Protein AF-A0A8T5A5J5-F1 (afdb_monomer_lite)

pLDDT: mean 70.8, std 14.01, range [39.38, 91.81]

Structure (mmCIF, N/CA/C/O backbone):
data_AF-A0A8T5A5J5-F1
#
_entry.id   AF-A0A8T5A5J5-F1
#
loop_
_atom_site.group_PDB
_atom_site.id
_atom_site.type_symbol
_atom_site.label_atom_id
_atom_site.label_alt_id
_atom_site.label_comp_id
_atom_site.label_asym_id
_atom_site.label_entity_id
_atom_site.label_seq_id
_atom_site.pdbx_PDB_ins_code
_atom_site.Cartn_x
_atom_site.Cartn_y
_atom_site.Cartn_z
_atom_site.occupancy
_atom_site.B_iso_or_equiv
_atom_site.auth_seq_id
_atom_site.auth_comp_id
_atom_site.auth_asym_id
_atom_site.auth_atom_id
_atom_site.pdbx_PDB_model_num
ATOM 1 N N . MET A 1 1 ? -40.366 14.739 31.097 1.00 44.09 1 MET A N 1
ATOM 2 C CA . MET A 1 1 ? -39.527 14.721 29.877 1.00 44.09 1 MET A CA 1
ATOM 3 C C . MET A 1 1 ? -38.156 14.163 30.240 1.00 44.09 1 MET A C 1
ATOM 5 O O . MET A 1 1 ? -37.304 14.907 30.690 1.00 44.09 1 MET A O 1
ATOM 9 N N . SER A 1 2 ? -37.969 12.844 30.144 1.00 49.75 2 SER A N 1
ATOM 10 C CA . SER A 1 2 ? -36.690 12.172 30.425 1.00 49.75 2 SER A CA 1
ATOM 11 C C . SER A 1 2 ? -36.511 11.058 29.395 1.00 49.75 2 SER A C 1
ATOM 13 O O . SER A 1 2 ? -36.920 9.924 29.606 1.00 49.75 2 SER A O 1
ATOM 15 N N . SER A 1 3 ? -36.036 11.424 28.203 1.00 52.88 3 SER A N 1
ATOM 16 C CA . SER A 1 3 ? -35.789 10.478 27.102 1.00 52.88 3 SER A CA 1
ATOM 17 C C . SER A 1 3 ? -34.533 10.832 26.294 1.00 52.88 3 SER A C 1
ATOM 19 O O . SER A 1 3 ? -34.346 10.331 25.189 1.00 52.88 3 SER A O 1
ATOM 21 N N . SER A 1 4 ? -33.659 11.685 26.835 1.00 53.47 4 SER A N 1
ATOM 22 C CA . SER A 1 4 ? -32.450 12.149 26.137 1.00 53.47 4 SER A CA 1
ATOM 23 C C . SER A 1 4 ? -31.171 11.443 26.612 1.00 53.47 4 SER A C 1
ATOM 25 O O . SER A 1 4 ? -30.179 11.444 25.894 1.00 53.47 4 SER A O 1
ATOM 27 N N . GLY A 1 5 ? -31.193 10.784 27.781 1.00 52.97 5 GLY A N 1
ATOM 28 C CA . GLY A 1 5 ? -30.023 10.091 28.346 1.00 52.97 5 GLY A CA 1
ATOM 29 C C . GLY A 1 5 ? -29.647 8.781 27.639 1.00 52.97 5 GLY A C 1
ATOM 30 O O . GLY A 1 5 ? -28.476 8.450 27.541 1.00 52.97 5 GLY A O 1
ATOM 31 N N . ASN A 1 6 ? -30.612 8.064 27.051 1.00 56.75 6 ASN A N 1
ATOM 32 C CA . ASN A 1 6 ? -30.364 6.748 26.439 1.00 56.75 6 ASN A CA 1
ATOM 33 C C . ASN A 1 6 ? -29.685 6.794 25.057 1.00 56.75 6 ASN A C 1
ATOM 35 O O . ASN A 1 6 ? -29.168 5.775 24.596 1.00 56.75 6 ASN A O 1
ATOM 39 N N . LEU A 1 7 ? -29.715 7.937 24.366 1.00 53.66 7 LEU A N 1
ATOM 40 C CA . LEU A 1 7 ? -29.132 8.065 23.027 1.00 53.66 7 LEU A CA 1
ATOM 41 C C . LEU A 1 7 ? -27.619 8.272 23.103 1.00 53.66 7 LEU A C 1
ATOM 43 O O . LEU A 1 7 ? -26.883 7.572 22.421 1.00 53.66 7 LEU A O 1
ATOM 47 N N . VAL A 1 8 ? -27.134 9.152 23.978 1.00 56.47 8 VAL A N 1
ATOM 48 C CA . VAL A 1 8 ? -25.694 9.451 24.086 1.00 56.47 8 VAL A CA 1
ATOM 49 C C . VAL A 1 8 ? -24.892 8.212 24.518 1.00 56.47 8 VAL A C 1
ATOM 51 O O . VAL A 1 8 ? -23.849 7.913 23.933 1.00 56.47 8 VAL A O 1
ATOM 54 N N . ASP A 1 9 ? -25.441 7.405 25.432 1.00 57.75 9 ASP A N 1
ATOM 55 C CA . ASP A 1 9 ? -24.803 6.174 25.918 1.00 57.75 9 ASP A CA 1
ATOM 56 C C . ASP A 1 9 ? -24.783 5.028 24.890 1.00 57.75 9 ASP A C 1
ATOM 58 O O . ASP A 1 9 ? -23.932 4.135 24.980 1.00 57.75 9 ASP A O 1
ATOM 62 N N . LYS A 1 10 ? -25.679 5.051 23.891 1.00 58.19 10 LYS A N 1
ATOM 63 C CA . LYS A 1 10 ? -25.739 4.065 22.793 1.00 58.19 10 LYS A CA 1
ATOM 64 C C . LYS A 1 10 ? -25.017 4.515 21.524 1.00 58.19 10 LYS A C 1
ATOM 66 O O . LYS A 1 10 ? -24.467 3.673 20.816 1.00 58.19 10 LYS A O 1
ATOM 71 N N . VAL A 1 11 ? -24.995 5.816 21.234 1.00 60.53 11 VAL A N 1
ATOM 72 C CA . VAL A 1 11 ? -24.434 6.364 19.988 1.00 60.53 11 VAL A CA 1
ATOM 73 C C . VAL A 1 11 ? -22.904 6.293 19.985 1.00 60.53 11 VAL A C 1
ATOM 75 O O . VAL A 1 11 ? -22.325 5.972 18.953 1.00 60.53 11 VAL A O 1
ATOM 78 N N . GLY A 1 12 ? -22.240 6.480 21.132 1.00 65.38 12 GLY A N 1
ATOM 79 C CA . GLY A 1 12 ? -20.777 6.347 21.233 1.00 65.38 12 GLY A CA 1
ATOM 80 C C . GLY A 1 12 ? -20.234 4.966 20.805 1.00 65.38 12 GLY A C 1
ATOM 81 O O . GLY A 1 12 ? -19.368 4.905 19.932 1.00 65.38 12 GLY A O 1
ATOM 82 N N . PRO A 1 13 ? -20.754 3.846 21.351 1.00 67.62 13 PRO A N 1
ATOM 83 C CA . PRO A 1 13 ? -20.366 2.490 20.953 1.00 67.62 13 PRO A CA 1
ATOM 84 C C . PRO A 1 13 ? -20.648 2.185 19.483 1.00 67.62 13 PRO A C 1
ATOM 86 O O . PRO A 1 13 ? -19.808 1.598 18.804 1.00 67.62 13 PRO A O 1
ATOM 89 N N . LEU A 1 14 ? -21.812 2.613 18.982 1.00 74.81 14 LEU A N 1
ATOM 90 C CA . LEU A 1 14 ? -22.191 2.441 17.579 1.00 74.81 14 LEU A CA 1
ATOM 91 C C . LEU A 1 14 ? -21.237 3.194 16.645 1.00 74.81 14 LEU A C 1
ATOM 93 O O . LEU A 1 14 ? -20.848 2.659 15.607 1.00 74.81 14 LEU A O 1
ATOM 97 N N . MET A 1 15 ? -20.812 4.399 17.030 1.00 76.94 15 MET A N 1
ATOM 98 C CA . MET A 1 15 ? -19.888 5.208 16.240 1.00 76.94 15 MET A CA 1
ATOM 99 C C . MET A 1 15 ? -18.480 4.584 16.204 1.00 76.94 15 MET A C 1
ATOM 101 O O . MET A 1 15 ? -17.918 4.439 15.121 1.00 76.94 15 MET A O 1
ATOM 105 N N . GLY A 1 16 ? -17.948 4.107 17.338 1.00 74.06 16 GLY A N 1
ATOM 106 C CA . GLY A 1 16 ? -16.646 3.419 17.384 1.00 74.06 16 GLY A CA 1
ATOM 107 C C . GLY A 1 16 ? -16.606 2.114 16.574 1.00 74.06 16 GLY A C 1
ATOM 108 O O . GLY A 1 16 ? -15.659 1.881 15.822 1.00 74.06 16 GLY A O 1
ATOM 109 N N . ILE A 1 17 ? -17.665 1.298 16.657 1.00 82.31 17 ILE A N 1
ATOM 110 C CA . ILE A 1 17 ? -17.803 0.064 15.860 1.00 82.31 17 ILE A CA 1
ATOM 111 C C . ILE A 1 17 ? -17.900 0.389 14.365 1.00 82.31 17 ILE A C 1
ATOM 113 O O . ILE A 1 17 ? -17.281 -0.291 13.549 1.00 82.31 17 ILE A O 1
ATOM 117 N N . SER A 1 18 ? -18.628 1.449 14.002 1.00 84.62 18 SER A N 1
ATOM 118 C CA . SER A 1 18 ? -18.755 1.880 12.606 1.00 84.62 18 SER A CA 1
ATOM 119 C C . SER A 1 18 ? -17.405 2.304 12.027 1.00 84.62 18 SER A C 1
ATOM 121 O O . SER A 1 18 ? -17.028 1.840 10.953 1.00 84.62 18 SER A O 1
ATOM 123 N N . VAL A 1 19 ? -16.634 3.121 12.755 1.00 81.75 19 VAL A N 1
ATOM 124 C CA . VAL A 1 19 ? -15.293 3.563 12.328 1.00 81.75 19 VAL A CA 1
ATOM 125 C C . VAL A 1 19 ? -14.331 2.377 12.205 1.00 81.75 19 VAL A C 1
ATOM 127 O O . VAL A 1 19 ? -13.567 2.299 11.242 1.00 81.75 19 VAL A O 1
ATOM 130 N N . PHE A 1 20 ? -14.400 1.417 13.129 1.00 81.19 20 PHE A N 1
ATOM 131 C CA . PHE A 1 20 ? -13.605 0.191 13.063 1.00 81.19 20 PHE A CA 1
ATOM 132 C C . PHE A 1 20 ? -13.939 -0.665 11.831 1.00 81.19 20 PHE A C 1
ATOM 134 O O . PHE A 1 20 ? -13.032 -1.079 11.109 1.00 81.19 20 PHE A O 1
ATOM 141 N N . LEU A 1 21 ? -15.227 -0.887 11.548 1.00 88.50 21 LEU A N 1
ATOM 142 C CA . LEU A 1 21 ? -15.670 -1.641 10.372 1.00 88.50 21 LEU A CA 1
A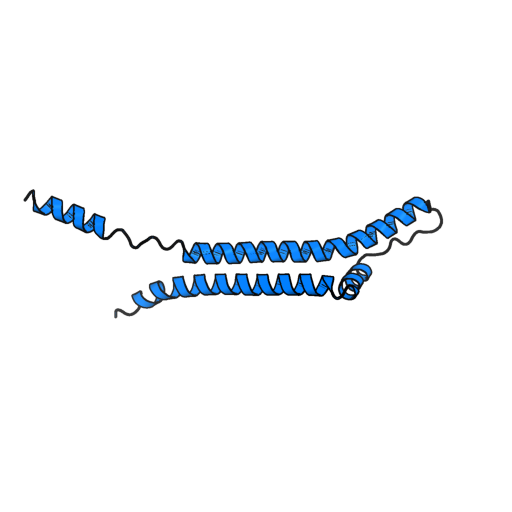TOM 143 C C . LEU A 1 21 ? -15.260 -0.958 9.066 1.00 88.50 21 LEU A C 1
ATOM 145 O O . LEU A 1 21 ? -14.775 -1.629 8.159 1.00 88.50 21 LEU A O 1
ATOM 149 N N . ILE A 1 22 ? -15.393 0.368 8.985 1.00 90.75 22 ILE A N 1
ATOM 150 C CA . ILE A 1 22 ? -14.932 1.148 7.829 1.00 90.75 22 ILE A CA 1
ATOM 151 C C . ILE A 1 22 ? -13.426 0.960 7.624 1.00 90.75 22 ILE A C 1
ATOM 153 O O . ILE A 1 22 ? -12.992 0.720 6.499 1.00 90.75 22 ILE A O 1
ATOM 157 N N . GLY A 1 23 ? -12.637 1.011 8.703 1.00 84.31 23 GLY A N 1
ATOM 158 C CA . GLY A 1 23 ? -11.198 0.753 8.658 1.00 84.31 23 GLY A CA 1
ATOM 159 C C . GLY A 1 23 ? -10.862 -0.636 8.108 1.00 84.31 23 GLY A C 1
ATOM 160 O O . GLY A 1 23 ? -10.037 -0.746 7.201 1.00 84.31 23 GLY A O 1
ATOM 161 N N . ILE A 1 24 ? -11.554 -1.680 8.579 1.00 88.44 24 ILE A N 1
ATOM 162 C CA . ILE A 1 24 ? -11.384 -3.055 8.080 1.00 88.44 24 ILE A CA 1
ATOM 163 C C . ILE A 1 24 ? -11.761 -3.171 6.603 1.00 88.44 24 ILE A C 1
ATOM 165 O O . ILE A 1 24 ? -11.020 -3.785 5.838 1.00 88.44 24 ILE A O 1
ATOM 169 N N . ILE A 1 25 ? -12.888 -2.589 6.188 1.00 91.81 25 ILE A N 1
ATOM 170 C CA . ILE A 1 25 ? -13.336 -2.629 4.790 1.00 91.81 25 ILE A CA 1
ATOM 171 C C . ILE A 1 25 ? -12.303 -1.945 3.888 1.00 91.81 25 ILE A C 1
ATOM 173 O O . ILE A 1 25 ? -11.920 -2.510 2.863 1.00 91.81 25 ILE A O 1
ATOM 177 N N . LEU A 1 26 ? -11.799 -0.773 4.287 1.00 89.44 26 LEU A N 1
ATOM 178 C CA . LEU A 1 26 ? -10.728 -0.087 3.561 1.00 89.44 26 LEU A CA 1
ATOM 179 C C . LEU A 1 26 ? -9.453 -0.933 3.489 1.00 89.44 26 LEU A C 1
ATOM 181 O O . LEU A 1 26 ? -8.794 -0.968 2.448 1.00 89.44 26 LEU A O 1
ATOM 185 N N . LEU A 1 27 ? -9.095 -1.608 4.582 1.00 88.94 27 LEU A N 1
ATOM 186 C CA . LEU A 1 27 ? -7.900 -2.443 4.643 1.00 88.94 27 LEU A CA 1
ATOM 187 C C . LEU A 1 27 ? -8.029 -3.650 3.706 1.00 88.94 27 LEU A C 1
ATOM 189 O O . LEU A 1 27 ? -7.120 -3.914 2.920 1.00 88.94 27 LEU A O 1
ATOM 193 N N . ALA A 1 28 ? -9.176 -4.330 3.732 1.00 90.38 28 ALA A N 1
ATOM 194 C CA . ALA A 1 28 ? -9.480 -5.447 2.844 1.00 90.38 28 ALA A CA 1
ATOM 195 C C . ALA A 1 28 ? -9.485 -5.010 1.374 1.00 90.38 28 ALA A C 1
ATOM 197 O O . ALA A 1 28 ? -8.899 -5.688 0.532 1.00 90.38 28 ALA A O 1
ATOM 198 N N . PHE A 1 29 ? -10.074 -3.850 1.069 1.00 91.00 29 PHE A N 1
ATOM 199 C CA . PHE A 1 29 ? -10.054 -3.277 -0.276 1.00 91.00 29 PHE A CA 1
ATOM 200 C C . PHE A 1 29 ? -8.630 -2.958 -0.742 1.00 91.00 29 PHE A C 1
ATOM 202 O O . PHE A 1 29 ? -8.252 -3.311 -1.855 1.00 91.00 29 PHE A O 1
ATOM 209 N N . THR A 1 30 ? -7.818 -2.338 0.116 1.00 87.81 30 THR A N 1
ATOM 210 C CA . THR A 1 30 ? -6.420 -2.016 -0.205 1.00 87.81 30 THR A CA 1
ATOM 211 C C . THR A 1 30 ? -5.602 -3.285 -0.448 1.00 87.81 30 THR A C 1
ATOM 213 O O . THR A 1 30 ? -4.816 -3.345 -1.391 1.00 87.81 30 THR A O 1
ATOM 216 N N . PHE A 1 31 ? -5.822 -4.325 0.360 1.00 88.25 31 PHE A N 1
ATOM 217 C CA . PHE A 1 31 ? -5.161 -5.617 0.197 1.00 88.25 31 PHE A CA 1
ATOM 218 C C . PHE A 1 31 ? -5.593 -6.319 -1.096 1.00 88.25 31 PHE A C 1
ATOM 220 O O . PHE A 1 31 ? -4.750 -6.804 -1.849 1.00 88.25 31 PHE A O 1
ATOM 227 N N . TYR A 1 32 ? -6.894 -6.305 -1.396 1.00 88.75 32 TYR A N 1
ATOM 228 C CA . TYR A 1 32 ? -7.441 -6.816 -2.650 1.00 88.75 32 TYR A CA 1
ATOM 229 C C . TYR A 1 32 ? -6.859 -6.082 -3.861 1.00 88.75 32 TYR A C 1
ATOM 231 O O . TYR A 1 32 ? -6.427 -6.727 -4.812 1.00 88.75 32 TYR A O 1
ATOM 239 N N . ALA A 1 33 ? -6.787 -4.749 -3.813 1.00 84.94 33 ALA A N 1
ATOM 240 C CA . ALA A 1 33 ? -6.164 -3.954 -4.862 1.00 84.94 33 ALA A CA 1
ATOM 241 C C . ALA A 1 33 ? -4.690 -4.345 -5.037 1.00 84.94 33 ALA A C 1
ATOM 243 O O . ALA A 1 33 ? -4.283 -4.645 -6.154 1.00 84.94 33 ALA A O 1
ATOM 244 N N . GLY A 1 34 ? -3.916 -4.430 -3.950 1.00 84.19 34 GLY A N 1
ATOM 245 C CA . GLY A 1 34 ? -2.515 -4.868 -3.986 1.00 84.19 34 GLY A CA 1
ATOM 246 C C . GLY A 1 34 ? -2.328 -6.238 -4.639 1.00 84.19 34 GLY A C 1
ATOM 247 O O . GLY A 1 34 ? -1.481 -6.391 -5.517 1.00 84.19 34 GLY A O 1
ATOM 248 N N . ILE A 1 35 ? -3.167 -7.209 -4.275 1.00 84.50 35 ILE A N 1
ATOM 249 C CA . ILE A 1 35 ? -3.201 -8.526 -4.917 1.00 84.50 35 ILE A CA 1
ATOM 250 C C . ILE A 1 35 ? -3.543 -8.396 -6.404 1.00 84.50 35 ILE A C 1
ATOM 252 O O . ILE A 1 35 ? -2.851 -8.965 -7.242 1.00 84.50 35 ILE A O 1
ATOM 256 N N . MET A 1 36 ? -4.565 -7.618 -6.759 1.00 84.38 36 MET A N 1
ATOM 257 C CA . MET A 1 36 ? -4.967 -7.432 -8.153 1.00 84.38 36 MET A CA 1
ATOM 258 C C . MET A 1 36 ? -3.829 -6.859 -9.011 1.00 84.38 36 MET A C 1
ATOM 260 O O . MET A 1 36 ? -3.627 -7.324 -10.126 1.00 84.38 36 MET A O 1
ATOM 264 N N . TYR A 1 37 ? -3.055 -5.905 -8.487 1.00 78.69 37 TYR A N 1
ATOM 265 C CA . TYR A 1 37 ? -1.890 -5.354 -9.187 1.00 78.69 37 TYR A CA 1
ATOM 266 C C . TYR A 1 37 ? -0.746 -6.365 -9.349 1.00 78.69 37 TYR A C 1
ATOM 268 O O . TYR A 1 37 ? 0.005 -6.269 -10.314 1.00 78.69 37 TYR A O 1
ATOM 276 N N . LEU A 1 38 ? -0.614 -7.338 -8.442 1.00 80.50 38 LEU A N 1
ATOM 277 C CA . LEU A 1 38 ? 0.361 -8.428 -8.577 1.00 80.50 38 LEU A CA 1
ATOM 278 C C . LEU A 1 38 ? -0.057 -9.457 -9.638 1.00 80.50 38 LEU A C 1
ATOM 280 O O . LEU A 1 38 ? 0.804 -9.992 -10.331 1.00 80.50 38 LEU A O 1
ATOM 284 N N . TYR A 1 39 ? -1.358 -9.736 -9.765 1.00 82.56 39 TYR A N 1
ATOM 285 C CA . TYR A 1 39 ? -1.881 -10.714 -10.727 1.00 82.56 39 TYR A CA 1
ATOM 286 C C . TYR A 1 39 ? -2.115 -10.139 -12.130 1.00 82.56 39 TYR A C 1
ATOM 288 O O . TYR A 1 39 ? -2.077 -10.892 -13.100 1.00 82.56 39 TYR A O 1
ATOM 296 N N . ASP A 1 40 ? -2.343 -8.830 -12.249 1.00 80.19 40 ASP A N 1
ATOM 297 C CA . ASP A 1 40 ? -2.601 -8.153 -13.519 1.00 80.19 40 ASP A CA 1
ATOM 298 C C . ASP A 1 40 ? -1.588 -7.012 -13.752 1.00 80.19 40 ASP A C 1
ATOM 300 O O . ASP A 1 40 ? -1.864 -5.841 -13.447 1.00 80.19 40 ASP A O 1
ATOM 304 N N . PRO A 1 41 ? -0.393 -7.325 -14.295 1.00 69.19 41 PRO A N 1
ATOM 305 C CA . PRO A 1 41 ? 0.643 -6.327 -14.545 1.00 69.19 41 PRO A CA 1
ATOM 306 C C . PRO A 1 41 ? 0.232 -5.310 -15.620 1.00 69.19 41 PRO A C 1
ATOM 308 O O . PRO A 1 41 ? 0.836 -4.239 -15.707 1.00 69.19 41 PRO A O 1
ATOM 311 N N . SER A 1 42 ? -0.819 -5.576 -16.406 1.00 71.94 42 SER A N 1
ATOM 312 C CA . SER A 1 42 ? -1.349 -4.625 -17.388 1.00 71.94 42 SER A CA 1
ATOM 313 C C . SER A 1 42 ? -1.902 -3.363 -16.723 1.00 71.94 42 SER A C 1
ATOM 315 O O . SER A 1 42 ? -1.848 -2.282 -17.308 1.00 71.94 42 SER A O 1
ATOM 317 N N . LYS A 1 43 ? -2.343 -3.443 -15.462 1.00 69.50 43 LYS A N 1
ATOM 318 C CA . LYS A 1 43 ? -2.760 -2.257 -14.694 1.00 69.50 43 LYS A CA 1
ATOM 319 C C . LYS A 1 43 ? -1.598 -1.361 -14.280 1.00 69.50 43 LYS A C 1
ATOM 321 O O . LYS A 1 43 ? -1.793 -0.166 -14.086 1.00 69.50 43 LYS A O 1
ATOM 326 N N . LEU A 1 44 ? -0.398 -1.923 -14.166 1.00 66.94 44 LEU A N 1
ATOM 327 C CA . LEU A 1 44 ? 0.831 -1.166 -13.927 1.00 66.94 44 LEU A CA 1
ATOM 328 C C . LEU A 1 44 ? 1.324 -0.509 -15.226 1.00 66.94 44 LEU A C 1
ATOM 330 O O . LEU A 1 44 ? 1.882 0.583 -15.186 1.00 66.94 44 LEU A O 1
ATOM 334 N N . ALA A 1 45 ? 1.047 -1.118 -16.385 1.00 67.38 45 ALA A N 1
ATOM 335 C CA . ALA A 1 45 ? 1.373 -0.538 -17.689 1.00 67.38 45 ALA A CA 1
ATOM 336 C C . ALA A 1 45 ? 0.619 0.778 -17.961 1.00 67.38 45 ALA A C 1
ATOM 338 O O . ALA A 1 45 ? 1.208 1.704 -18.509 1.00 67.38 45 ALA A O 1
ATOM 339 N N . ALA A 1 46 ? -0.622 0.920 -17.482 1.00 69.50 46 ALA A N 1
ATOM 340 C CA . ALA A 1 46 ? -1.355 2.190 -17.550 1.00 69.50 46 ALA A CA 1
ATOM 341 C C . ALA A 1 46 ? -0.640 3.339 -16.804 1.00 69.50 46 ALA A C 1
ATOM 343 O O . ALA A 1 46 ? -0.743 4.498 -17.197 1.00 69.50 46 ALA A O 1
ATOM 344 N N . PHE A 1 47 ? 0.132 3.036 -15.751 1.00 66.81 47 PHE A N 1
ATOM 345 C CA . PHE A 1 47 ? 0.986 4.027 -15.084 1.00 66.81 47 PHE A CA 1
ATOM 346 C C . PHE A 1 47 ? 2.267 4.322 -15.866 1.00 66.81 47 PHE A C 1
ATOM 348 O O . PHE A 1 47 ? 2.773 5.438 -15.790 1.00 66.81 47 PHE A O 1
ATOM 355 N N . ALA A 1 48 ? 2.775 3.361 -16.640 1.00 65.25 48 ALA A N 1
ATOM 356 C CA . ALA A 1 48 ? 3.909 3.590 -17.530 1.00 65.25 48 ALA A CA 1
ATOM 357 C C . ALA A 1 48 ? 3.558 4.547 -18.682 1.00 65.25 48 ALA A C 1
ATOM 359 O O . ALA A 1 48 ? 4.422 5.310 -19.099 1.00 65.25 48 ALA A O 1
ATOM 360 N N . GLU A 1 49 ? 2.304 4.566 -19.144 1.00 69.50 49 GLU A N 1
ATOM 361 C CA . GLU A 1 49 ? 1.824 5.534 -20.146 1.00 69.50 49 GLU A CA 1
ATOM 362 C C . GLU A 1 49 ? 1.729 6.971 -19.607 1.00 69.50 49 GLU A C 1
ATOM 364 O O . GLU A 1 49 ? 1.862 7.930 -20.362 1.00 69.50 49 GLU A O 1
ATOM 369 N N . LEU A 1 50 ? 1.526 7.134 -18.296 1.00 67.31 50 LEU A N 1
ATOM 370 C CA . LEU A 1 50 ? 1.443 8.443 -17.639 1.00 67.31 50 LEU A CA 1
ATOM 371 C C . LEU A 1 50 ? 2.814 9.090 -17.405 1.00 67.31 50 LEU A C 1
ATOM 373 O O . LEU A 1 50 ? 2.883 10.290 -17.129 1.00 67.31 50 LEU A O 1
ATOM 377 N N . ILE A 1 51 ? 3.901 8.319 -17.484 1.00 68.00 51 ILE A N 1
ATOM 378 C CA . ILE A 1 51 ? 5.251 8.847 -17.310 1.00 68.00 51 ILE A CA 1
ATOM 379 C C . ILE A 1 51 ? 5.781 9.250 -18.686 1.00 68.00 51 ILE A C 1
ATOM 381 O O . ILE A 1 51 ? 5.952 8.379 -19.540 1.00 68.00 51 ILE A O 1
ATOM 385 N N . PRO A 1 52 ? 6.073 10.544 -18.919 1.00 63.66 52 PRO A N 1
ATOM 386 C CA . PRO A 1 52 ? 6.655 10.971 -20.179 1.00 63.66 52 PRO A CA 1
ATOM 387 C C . PRO A 1 52 ? 7.989 10.252 -20.369 1.00 63.66 52 PRO A C 1
ATOM 389 O O . PRO A 1 52 ? 8.910 10.389 -19.558 1.00 63.66 52 PRO A O 1
ATOM 392 N N . VAL A 1 53 ? 8.080 9.453 -21.430 1.00 65.62 53 VAL A N 1
ATOM 393 C CA . VAL A 1 53 ? 9.344 8.836 -21.820 1.00 65.62 53 VAL A CA 1
ATOM 394 C C . VAL A 1 53 ? 10.221 9.965 -22.362 1.00 65.62 53 VAL A C 1
ATOM 396 O O . VAL A 1 53 ? 9.772 10.682 -23.257 1.00 65.62 53 VAL A O 1
ATOM 399 N N . PRO A 1 54 ? 11.430 10.184 -21.821 1.00 64.44 54 PRO A N 1
ATOM 400 C CA . PRO A 1 54 ? 12.295 11.253 -22.298 1.00 64.44 54 PRO A CA 1
ATOM 401 C C . PRO A 1 54 ? 12.596 11.062 -23.792 1.00 64.44 54 PRO A C 1
ATOM 403 O O . PRO A 1 54 ? 13.164 10.049 -24.201 1.00 64.44 54 PRO A O 1
ATOM 406 N N . GLU A 1 55 ? 12.174 12.026 -24.614 1.00 63.47 55 GLU A N 1
ATOM 407 C CA . GLU A 1 55 ? 12.481 12.065 -26.043 1.00 63.47 55 GLU A CA 1
ATOM 408 C C . GLU A 1 55 ? 13.921 12.544 -26.230 1.00 63.47 55 GLU A C 1
ATOM 410 O O . GLU A 1 55 ? 14.219 13.738 -26.168 1.00 63.47 55 GLU A O 1
ATOM 415 N N . PHE A 1 56 ? 14.837 11.605 -26.450 1.00 64.12 56 PHE A N 1
ATOM 416 C CA . PHE A 1 56 ? 16.240 11.930 -26.661 1.00 64.12 56 PHE A CA 1
ATOM 417 C C . PHE A 1 56 ? 16.494 12.351 -28.109 1.00 64.12 56 PHE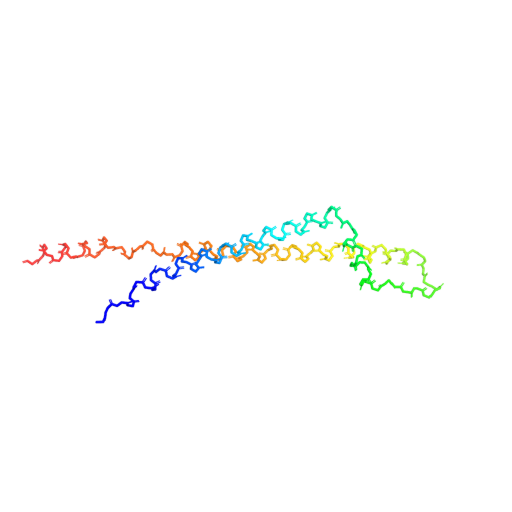 A C 1
ATOM 419 O O . PHE A 1 56 ? 16.417 11.549 -29.043 1.00 64.12 56 PHE A O 1
ATOM 426 N N . ARG A 1 57 ? 16.849 13.622 -28.309 1.00 61.16 57 ARG A N 1
ATOM 427 C CA . ARG A 1 57 ? 17.311 14.127 -29.606 1.00 61.16 57 ARG A CA 1
ATOM 428 C C . ARG A 1 57 ? 18.772 13.747 -29.816 1.00 61.16 57 ARG A C 1
ATOM 430 O O . ARG A 1 57 ? 19.625 14.530 -29.444 1.00 61.16 57 ARG A O 1
ATOM 437 N N . GLY A 1 58 ? 19.032 12.574 -30.399 1.00 60.06 58 GLY A N 1
ATOM 438 C CA . GLY A 1 58 ? 20.206 12.197 -31.222 1.00 60.06 58 GLY A CA 1
ATOM 439 C C . GLY A 1 58 ? 21.655 12.384 -30.720 1.00 60.06 58 GLY A C 1
ATOM 440 O O . GLY A 1 58 ? 22.527 11.660 -31.186 1.00 60.06 58 GLY A O 1
ATOM 441 N N . GLU A 1 59 ? 21.940 13.299 -29.797 1.00 62.31 59 GLU A N 1
ATOM 442 C CA . GLU A 1 59 ? 23.276 13.701 -29.335 1.00 62.31 59 GLU A CA 1
ATOM 443 C C . GLU A 1 59 ? 23.587 13.212 -27.914 1.00 62.31 59 GLU A C 1
ATOM 445 O O . GLU A 1 59 ? 24.713 13.342 -27.436 1.00 62.31 59 GLU A O 1
ATOM 450 N N . GLU A 1 60 ? 22.612 12.623 -27.219 1.00 66.31 60 GLU A N 1
ATOM 451 C CA . GLU A 1 60 ? 22.823 12.133 -25.861 1.00 66.31 60 GLU A CA 1
ATOM 452 C C . GLU A 1 60 ? 23.465 10.744 -25.840 1.00 66.31 60 GLU A C 1
ATOM 454 O O . GLU A 1 60 ? 23.083 9.845 -26.589 1.00 66.31 60 GLU A O 1
ATOM 459 N N . ASN A 1 61 ? 24.427 10.562 -24.933 1.00 74.06 61 ASN A N 1
ATOM 460 C CA . ASN A 1 61 ? 25.163 9.317 -24.750 1.00 74.06 61 ASN A CA 1
ATOM 461 C C . ASN A 1 61 ? 24.195 8.123 -24.574 1.00 74.06 61 ASN A C 1
ATOM 463 O O . ASN A 1 61 ? 23.380 8.141 -23.644 1.00 74.06 61 ASN A O 1
ATOM 467 N N . PRO A 1 62 ? 24.302 7.058 -25.393 1.00 73.44 62 PRO A N 1
ATOM 468 C CA . PRO A 1 62 ? 23.373 5.925 -25.371 1.00 73.44 62 PRO A CA 1
ATOM 469 C C . PRO A 1 62 ? 23.309 5.207 -24.012 1.00 73.44 62 PRO A C 1
ATOM 471 O O . PRO A 1 62 ? 22.275 4.637 -23.666 1.00 73.44 62 PRO A O 1
ATOM 474 N N . LEU A 1 63 ? 24.373 5.274 -23.201 1.00 76.88 63 LEU A N 1
ATOM 475 C CA . LEU A 1 63 ? 24.366 4.754 -21.828 1.00 76.88 63 LEU A CA 1
ATOM 476 C C . LEU A 1 63 ? 23.438 5.556 -20.907 1.00 76.88 63 LEU A C 1
ATOM 478 O O . LEU A 1 63 ? 22.693 4.967 -20.127 1.00 76.88 63 LEU A O 1
ATOM 482 N N . ILE A 1 64 ? 23.453 6.887 -21.008 1.00 74.75 64 ILE A N 1
ATOM 483 C CA . ILE A 1 64 ? 22.616 7.768 -20.181 1.00 74.75 64 ILE A CA 1
ATOM 484 C C . ILE A 1 64 ? 21.144 7.602 -20.572 1.00 74.75 64 ILE A C 1
ATOM 486 O O . ILE A 1 64 ? 20.288 7.472 -19.695 1.00 74.75 64 ILE A O 1
ATOM 490 N N . GLN A 1 65 ? 20.862 7.486 -21.874 1.00 72.75 65 GLN A N 1
ATOM 491 C CA . GLN A 1 65 ? 19.517 7.187 -22.372 1.00 72.75 65 GLN A CA 1
ATOM 492 C C . GLN A 1 65 ? 19.001 5.843 -21.844 1.00 72.75 65 GLN A C 1
ATOM 494 O O . GLN A 1 65 ? 17.882 5.759 -21.335 1.00 72.75 65 GLN A O 1
ATOM 499 N N . GLY A 1 66 ? 19.832 4.794 -21.906 1.00 73.75 66 GLY A N 1
ATOM 500 C CA . GLY A 1 66 ? 19.483 3.475 -21.383 1.00 73.75 66 GLY A CA 1
ATOM 501 C C . GLY A 1 66 ? 19.127 3.517 -19.895 1.00 73.75 66 GLY A C 1
ATOM 502 O O . GLY A 1 66 ? 18.100 2.974 -19.490 1.00 73.75 66 GLY A O 1
ATOM 503 N N . ILE A 1 67 ? 19.921 4.227 -19.086 1.00 80.44 67 ILE A N 1
ATOM 504 C CA . ILE A 1 67 ? 19.673 4.380 -17.644 1.00 80.44 67 ILE A CA 1
ATOM 505 C C . ILE A 1 67 ? 18.364 5.139 -17.382 1.00 80.44 67 ILE A C 1
ATOM 507 O O . ILE A 1 67 ? 17.581 4.722 -16.528 1.00 80.44 67 ILE A O 1
ATOM 511 N N . ALA A 1 68 ? 18.082 6.211 -18.123 1.00 73.44 68 ALA A N 1
ATOM 512 C CA . ALA A 1 68 ? 16.866 7.004 -17.953 1.00 73.44 68 ALA A CA 1
ATOM 513 C C . ALA A 1 68 ? 15.584 6.233 -18.330 1.00 73.44 68 ALA A C 1
ATOM 515 O O . ALA A 1 68 ? 14.572 6.318 -17.627 1.00 73.44 68 ALA A O 1
ATOM 516 N N . VAL A 1 69 ? 15.623 5.422 -19.392 1.00 73.94 69 VAL A N 1
ATOM 517 C CA . VAL A 1 69 ? 14.501 4.543 -19.774 1.00 73.94 69 VAL A CA 1
ATOM 518 C C . VAL A 1 69 ? 14.270 3.449 -18.725 1.00 73.94 69 VAL A C 1
ATOM 520 O O . VAL A 1 69 ? 13.129 3.116 -18.400 1.00 73.94 69 VAL A O 1
ATOM 523 N N . ILE A 1 70 ? 15.338 2.896 -18.148 1.00 77.69 70 ILE A N 1
ATOM 524 C CA . ILE A 1 70 ? 15.223 1.914 -17.061 1.00 77.69 70 ILE A CA 1
ATOM 525 C C . ILE A 1 70 ? 14.644 2.577 -15.804 1.00 77.69 70 ILE A C 1
ATOM 527 O O . ILE A 1 70 ? 13.721 2.035 -15.195 1.00 77.69 70 ILE A O 1
ATOM 531 N N . ALA A 1 71 ? 15.131 3.765 -15.441 1.00 76.94 71 ALA A N 1
ATOM 532 C CA . ALA A 1 71 ? 14.665 4.506 -14.275 1.00 76.94 71 ALA A CA 1
ATOM 533 C C . ALA A 1 71 ? 13.175 4.865 -14.378 1.00 76.94 71 ALA A C 1
ATOM 535 O O . ALA A 1 71 ? 12.425 4.628 -13.434 1.00 76.94 71 ALA A O 1
ATOM 536 N N . THR A 1 72 ? 12.719 5.362 -15.531 1.00 75.19 72 THR A N 1
ATOM 537 C CA . THR A 1 72 ? 11.298 5.688 -15.761 1.00 75.19 72 THR A CA 1
ATOM 538 C C . THR A 1 72 ? 10.397 4.461 -15.649 1.00 75.19 72 THR A C 1
ATOM 540 O O . THR A 1 72 ? 9.363 4.530 -14.985 1.00 75.19 72 THR A O 1
ATOM 543 N N . ARG A 1 73 ? 10.813 3.307 -16.191 1.00 74.81 73 ARG A N 1
ATOM 544 C CA . ARG A 1 73 ? 10.080 2.041 -16.011 1.00 74.81 73 ARG A CA 1
ATOM 545 C C . ARG A 1 73 ? 10.006 1.632 -14.547 1.00 74.81 73 ARG A C 1
ATOM 547 O O . ARG A 1 73 ? 8.931 1.288 -14.076 1.00 74.81 73 ARG A O 1
ATOM 554 N N . ILE A 1 74 ? 11.116 1.689 -13.814 1.00 79.50 74 ILE A N 1
ATOM 555 C CA . ILE A 1 74 ? 11.139 1.339 -12.386 1.00 79.50 74 ILE A CA 1
ATOM 556 C C . ILE A 1 74 ? 10.192 2.252 -11.595 1.00 79.50 74 ILE A C 1
ATOM 558 O O . ILE A 1 74 ? 9.393 1.768 -10.794 1.00 79.50 74 ILE A O 1
ATOM 562 N N . ILE A 1 75 ? 10.226 3.558 -11.861 1.00 79.31 75 ILE A N 1
ATOM 563 C CA . ILE A 1 75 ? 9.347 4.540 -11.219 1.00 79.31 75 ILE A CA 1
ATOM 564 C C . ILE A 1 75 ? 7.869 4.245 -11.534 1.00 79.31 75 ILE A C 1
ATOM 566 O O . ILE A 1 75 ? 7.046 4.299 -10.618 1.00 79.31 75 ILE A O 1
ATOM 570 N N . ALA A 1 76 ? 7.540 3.843 -12.769 1.00 74.62 76 ALA A N 1
ATOM 571 C CA . ALA A 1 76 ? 6.182 3.450 -13.167 1.00 74.62 76 ALA A CA 1
ATOM 572 C C . ALA A 1 76 ? 5.599 2.330 -12.296 1.00 74.62 76 ALA A C 1
ATOM 574 O O . ALA A 1 76 ? 4.413 2.353 -11.976 1.00 74.62 76 ALA A O 1
ATOM 575 N N . TYR A 1 77 ? 6.432 1.374 -11.877 1.00 76.69 77 TYR A N 1
ATOM 576 C CA . TYR A 1 77 ? 6.012 0.276 -11.006 1.00 76.69 77 TYR A CA 1
ATOM 577 C C . TYR A 1 77 ? 6.035 0.651 -9.520 1.00 76.69 77 TYR A C 1
ATOM 579 O O . TYR A 1 77 ? 5.187 0.191 -8.757 1.00 76.69 77 TYR A O 1
ATOM 587 N N . ILE A 1 78 ? 6.975 1.496 -9.089 1.00 82.12 78 ILE A N 1
ATOM 588 C CA . ILE A 1 78 ? 7.116 1.882 -7.677 1.00 82.12 78 ILE A CA 1
ATOM 589 C C . ILE A 1 78 ? 5.968 2.784 -7.217 1.00 82.12 78 ILE A C 1
ATOM 591 O O . ILE A 1 78 ? 5.456 2.592 -6.115 1.00 82.12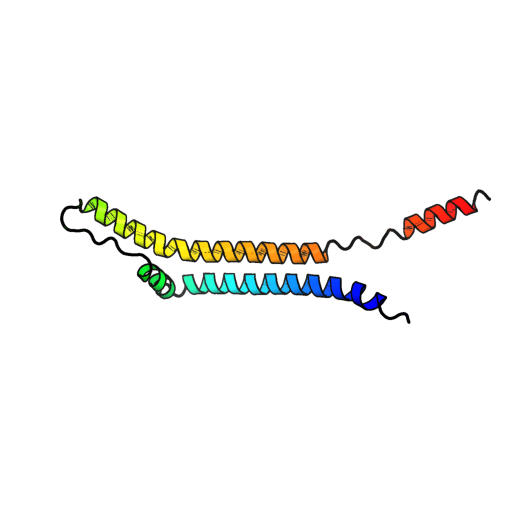 78 ILE A O 1
ATOM 595 N N . ILE A 1 79 ? 5.547 3.750 -8.038 1.00 82.62 79 ILE A N 1
ATOM 596 C CA . ILE A 1 79 ? 4.491 4.711 -7.678 1.00 82.62 79 ILE A CA 1
ATOM 597 C C . ILE A 1 79 ? 3.190 4.024 -7.216 1.00 82.62 79 ILE A C 1
ATOM 599 O O . ILE A 1 79 ? 2.743 4.321 -6.105 1.00 82.62 79 ILE A O 1
ATOM 603 N N . PRO A 1 80 ? 2.572 3.107 -7.986 1.00 79.94 80 PRO A N 1
ATOM 604 C CA . PRO A 1 80 ? 1.323 2.469 -7.571 1.00 79.94 80 PRO A CA 1
ATOM 605 C C . PRO A 1 80 ? 1.488 1.637 -6.293 1.00 79.94 80 PRO A C 1
ATOM 607 O O . PRO A 1 80 ? 0.609 1.669 -5.431 1.00 79.94 80 PRO A O 1
ATOM 610 N N . ILE A 1 81 ? 2.631 0.967 -6.108 1.00 82.56 81 ILE A N 1
ATOM 611 C CA . ILE A 1 81 ? 2.945 0.240 -4.866 1.00 82.56 81 ILE A CA 1
ATOM 612 C C . ILE A 1 81 ? 2.970 1.207 -3.676 1.00 82.56 81 ILE A C 1
ATOM 614 O O . ILE A 1 81 ? 2.390 0.923 -2.626 1.00 82.56 81 ILE A O 1
ATOM 618 N N . LEU A 1 82 ? 3.596 2.372 -3.848 1.00 85.38 82 LEU A N 1
ATOM 619 C CA . LEU A 1 82 ? 3.708 3.392 -2.809 1.00 85.38 82 LEU A CA 1
ATOM 620 C C . LEU A 1 82 ? 2.337 3.979 -2.441 1.00 85.38 82 LEU A C 1
ATOM 622 O O . LEU A 1 82 ? 2.046 4.169 -1.261 1.00 85.38 82 LEU A O 1
ATOM 626 N N . ILE A 1 83 ? 1.463 4.194 -3.428 1.00 85.56 83 ILE A N 1
ATOM 627 C CA . ILE A 1 83 ? 0.083 4.657 -3.209 1.00 85.56 83 ILE A CA 1
ATOM 628 C C . ILE A 1 83 ? -0.713 3.629 -2.394 1.00 85.56 83 ILE A C 1
ATOM 630 O O . ILE A 1 83 ? -1.343 3.989 -1.397 1.00 85.56 83 ILE A O 1
ATOM 634 N N . ILE A 1 84 ? -0.664 2.349 -2.776 1.00 86.19 84 ILE A N 1
ATOM 635 C CA . ILE A 1 84 ? -1.353 1.265 -2.054 1.00 86.19 84 ILE A CA 1
ATOM 636 C C . ILE A 1 84 ? -0.831 1.164 -0.621 1.00 86.19 84 ILE A C 1
ATOM 638 O O . ILE A 1 84 ? -1.615 1.015 0.317 1.00 86.19 84 ILE A O 1
ATOM 642 N N . PHE A 1 85 ? 0.480 1.307 -0.434 1.00 86.06 85 PHE A N 1
ATOM 643 C CA . PHE A 1 85 ? 1.091 1.297 0.888 1.00 86.06 85 PHE A CA 1
ATOM 644 C C . PHE A 1 85 ? 0.586 2.447 1.771 1.00 86.06 85 PHE A C 1
ATOM 646 O O . PHE A 1 85 ? 0.192 2.219 2.917 1.00 86.06 85 PHE A O 1
ATOM 653 N N . VAL A 1 86 ? 0.530 3.673 1.238 1.00 87.50 86 VAL A N 1
ATOM 654 C CA . VAL A 1 86 ? 0.003 4.843 1.961 1.00 87.50 86 VAL A CA 1
ATOM 655 C C . VAL A 1 86 ? -1.472 4.648 2.321 1.00 87.50 86 VAL A C 1
ATOM 657 O O . VAL A 1 86 ? -1.858 4.907 3.463 1.00 87.50 86 VAL A O 1
ATOM 660 N N . LEU A 1 87 ? -2.291 4.137 1.398 1.00 88.44 87 LEU A N 1
ATOM 661 C CA . LEU A 1 87 ? -3.700 3.825 1.666 1.00 88.44 87 LEU A CA 1
ATOM 662 C C . LEU A 1 87 ? -3.854 2.773 2.769 1.00 88.44 87 LEU A C 1
ATOM 664 O O . LEU A 1 87 ? -4.672 2.948 3.674 1.00 88.44 87 LEU A O 1
ATOM 668 N N . GLY A 1 88 ? -3.025 1.730 2.751 1.00 86.75 88 GLY A N 1
ATOM 669 C CA . GLY A 1 88 ? -3.024 0.689 3.777 1.00 86.75 88 GLY A CA 1
ATOM 670 C C . GLY A 1 88 ? -2.629 1.240 5.146 1.00 86.75 88 GLY A C 1
ATOM 671 O O . GLY A 1 88 ? -3.265 0.930 6.155 1.00 86.75 88 GLY A O 1
ATOM 672 N N . TYR A 1 89 ? -1.634 2.128 5.184 1.00 88.31 89 TYR A N 1
ATOM 673 C CA . TYR A 1 89 ? -1.220 2.814 6.405 1.00 88.31 89 TYR A CA 1
ATOM 674 C C . TYR A 1 89 ? -2.335 3.703 6.979 1.00 88.31 89 TYR A C 1
ATOM 676 O O . TYR A 1 89 ? -2.610 3.658 8.182 1.00 88.31 89 TYR A O 1
ATOM 684 N N . ILE A 1 90 ? -3.022 4.474 6.130 1.00 87.75 90 ILE A N 1
ATOM 685 C CA . ILE A 1 90 ? -4.167 5.303 6.538 1.00 87.75 90 ILE A CA 1
ATOM 686 C C . ILE A 1 90 ? -5.305 4.417 7.063 1.00 87.75 90 ILE A C 1
ATOM 688 O O . ILE A 1 90 ? -5.826 4.676 8.150 1.00 87.75 90 ILE A O 1
ATOM 692 N N . ALA A 1 91 ? -5.645 3.337 6.355 1.00 85.12 91 ALA A N 1
ATOM 693 C CA . ALA A 1 91 ? -6.658 2.372 6.785 1.00 85.12 91 ALA A CA 1
ATOM 694 C C . ALA A 1 91 ? -6.318 1.748 8.149 1.00 85.12 91 ALA A C 1
ATOM 696 O O . ALA A 1 91 ? -7.183 1.631 9.024 1.00 85.12 91 ALA A O 1
ATOM 697 N N . SER A 1 92 ? -5.042 1.422 8.380 1.00 81.50 92 SER A N 1
ATOM 698 C CA . SER A 1 92 ? -4.568 0.928 9.674 1.00 81.50 92 SER A CA 1
ATOM 699 C C . SER A 1 92 ? -4.732 1.971 10.781 1.00 81.50 92 SER A C 1
ATOM 701 O O . SER A 1 92 ? -5.127 1.609 11.891 1.00 81.50 92 SER A O 1
ATOM 703 N N . LYS A 1 93 ? -4.470 3.257 10.510 1.00 85.69 93 LYS A N 1
ATOM 704 C CA . LYS A 1 93 ? -4.706 4.329 11.492 1.00 85.69 93 LYS A CA 1
ATOM 705 C C . LYS A 1 93 ? -6.183 4.497 11.822 1.00 85.69 93 LYS A C 1
ATOM 707 O O . LYS A 1 93 ? -6.509 4.612 12.999 1.00 85.69 93 LYS A O 1
ATOM 712 N N . ILE A 1 94 ? -7.061 4.468 10.821 1.00 84.75 94 ILE A N 1
ATOM 713 C CA . ILE A 1 94 ? -8.518 4.553 11.022 1.00 84.75 94 ILE A CA 1
ATOM 714 C C . ILE A 1 94 ? -8.998 3.374 11.875 1.00 84.75 94 ILE A C 1
ATOM 716 O O . ILE A 1 94 ? -9.714 3.560 12.857 1.00 84.75 94 ILE A O 1
ATOM 720 N N . THR A 1 95 ? -8.528 2.165 11.562 1.00 84.81 95 THR A N 1
ATOM 721 C CA . THR A 1 95 ? -8.833 0.960 12.346 1.00 84.81 95 THR A CA 1
ATOM 722 C C . THR A 1 95 ? -8.350 1.108 13.792 1.00 84.81 95 THR A C 1
ATOM 724 O O . THR A 1 95 ? -9.111 0.858 14.726 1.00 84.81 95 THR A O 1
ATOM 727 N N . ALA A 1 96 ? -7.117 1.583 14.003 1.00 79.06 96 ALA A N 1
ATOM 728 C CA . ALA A 1 96 ? -6.560 1.812 15.336 1.00 79.06 96 ALA A CA 1
ATOM 729 C C . ALA A 1 96 ? -7.333 2.884 16.126 1.00 79.06 96 ALA A C 1
ATOM 731 O O . ALA A 1 96 ? -7.555 2.710 17.324 1.00 79.06 96 ALA A O 1
ATOM 732 N N . GLN A 1 97 ? -7.787 3.955 15.469 1.00 82.00 97 GLN A N 1
ATOM 733 C CA . GLN A 1 97 ? -8.655 4.970 16.074 1.00 82.00 97 GLN A CA 1
ATOM 734 C C . GLN A 1 97 ? -10.017 4.389 16.466 1.00 82.00 97 GLN A C 1
ATOM 736 O O . GLN A 1 97 ? -10.476 4.648 17.576 1.00 82.00 97 GLN A O 1
ATOM 741 N N . GLY A 1 98 ? -10.627 3.547 15.625 1.00 74.50 98 GLY A N 1
ATOM 742 C CA . GLY A 1 98 ? -11.863 2.835 15.965 1.00 74.50 98 GLY A CA 1
ATOM 743 C C . GLY A 1 98 ? -11.700 1.927 17.192 1.00 74.50 98 GLY A C 1
ATOM 744 O O . GLY A 1 98 ? -12.527 1.959 18.104 1.00 74.50 98 GLY A O 1
ATOM 745 N N . ILE A 1 99 ? -10.585 1.188 17.279 1.00 77.00 99 ILE A N 1
ATOM 746 C CA . ILE A 1 99 ? -10.248 0.368 18.459 1.00 77.00 99 ILE A CA 1
ATOM 747 C C . ILE A 1 99 ? -10.038 1.244 19.698 1.00 77.00 99 ILE A C 1
ATOM 749 O O . ILE A 1 99 ? -10.490 0.883 20.785 1.00 77.00 99 ILE A O 1
ATOM 753 N N . GLN A 1 100 ? -9.355 2.383 19.563 1.00 78.00 100 GLN A N 1
ATOM 754 C CA . GLN A 1 100 ? -9.160 3.307 20.678 1.00 78.00 100 GLN A CA 1
ATOM 755 C C . GLN A 1 100 ? -10.489 3.885 21.154 1.00 78.00 100 GLN A C 1
ATOM 757 O O . GLN A 1 100 ? -10.749 3.802 22.343 1.00 78.00 100 GLN A O 1
ATOM 762 N N . MET A 1 101 ? -11.369 4.347 20.262 1.00 70.69 101 MET A N 1
ATOM 763 C CA . MET A 1 101 ? -12.717 4.810 20.626 1.00 70.69 101 MET A CA 1
ATOM 764 C C . MET A 1 101 ? -13.535 3.729 21.342 1.00 70.69 101 MET A C 1
ATOM 766 O O . MET A 1 101 ? -14.292 4.031 22.264 1.00 70.69 101 MET A O 1
ATOM 770 N N . TYR A 1 102 ? -13.360 2.464 20.953 1.00 68.31 102 TYR A N 1
ATOM 771 C CA . TYR A 1 102 ? -13.966 1.329 21.646 1.00 68.31 102 TYR A CA 1
ATOM 772 C C . TYR A 1 102 ? -13.348 1.088 23.038 1.00 68.31 102 TYR A C 1
ATOM 774 O O . TYR A 1 102 ? -14.068 0.779 23.987 1.00 68.31 102 TYR A O 1
ATOM 782 N N . ARG A 1 103 ? -12.025 1.255 23.187 1.00 67.00 103 ARG A N 1
ATOM 783 C CA . ARG A 1 103 ? -11.283 1.040 24.444 1.00 67.00 103 ARG A CA 1
ATOM 784 C C . ARG A 1 103 ? -11.327 2.210 25.428 1.00 67.00 103 ARG A C 1
ATOM 786 O O . ARG A 1 103 ? -11.247 1.964 26.623 1.00 67.00 103 ARG A O 1
ATOM 793 N N . THR A 1 104 ? -11.441 3.456 24.975 1.00 56.00 104 THR A N 1
ATOM 794 C CA . THR A 1 104 ? -11.405 4.660 25.825 1.00 56.00 104 THR A CA 1
ATOM 795 C C . THR A 1 104 ? -12.729 4.950 26.519 1.00 56.00 104 THR A C 1
ATOM 797 O O . THR A 1 104 ? -12.916 6.051 27.033 1.00 56.00 104 THR A O 1
ATOM 800 N N . ARG A 1 105 ? -13.644 3.978 26.613 1.00 51.91 105 ARG A N 1
ATOM 801 C CA . ARG A 1 105 ? -14.571 4.022 27.739 1.00 51.91 105 ARG A CA 1
ATOM 802 C C . ARG A 1 105 ? -13.744 3.823 29.010 1.00 51.91 105 ARG A C 1
ATOM 804 O O . ARG A 1 105 ? -13.136 2.762 29.157 1.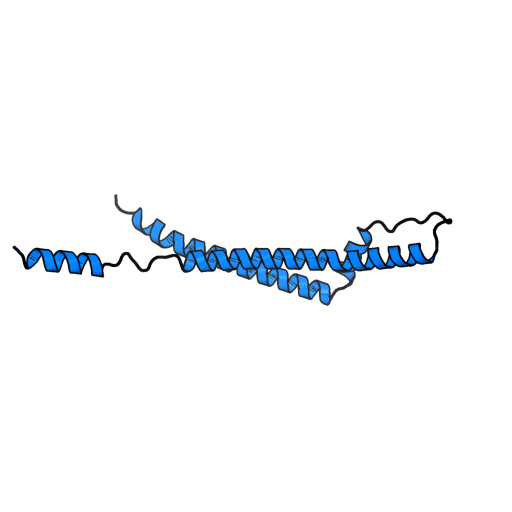00 51.91 105 ARG A O 1
ATOM 811 N N . PRO A 1 106 ? -13.729 4.801 29.936 1.00 42.38 106 PRO A N 1
ATOM 812 C CA . PRO A 1 106 ? -13.354 4.480 31.292 1.00 42.38 106 PRO A CA 1
ATOM 813 C C . PRO A 1 106 ? -14.296 3.356 31.720 1.00 42.38 106 PRO A C 1
ATOM 815 O O . PRO A 1 106 ? -15.507 3.420 31.478 1.00 42.38 106 PRO A O 1
ATOM 818 N N . LEU A 1 107 ? -13.744 2.314 32.340 1.00 43.59 107 LEU A N 1
ATOM 819 C CA . LEU A 1 107 ? -14.499 1.556 33.331 1.00 43.59 107 LEU A CA 1
ATOM 820 C C . LEU A 1 107 ? -15.322 2.590 34.102 1.00 43.59 107 LEU A C 1
ATOM 822 O O . LEU A 1 107 ? -14.753 3.595 34.532 1.00 43.59 107 LEU A O 1
ATOM 826 N N . ALA A 1 108 ? -16.644 2.403 34.127 1.00 40.09 108 ALA A N 1
ATOM 827 C CA . ALA A 1 108 ? -17.607 3.289 34.771 1.00 40.09 108 ALA A CA 1
ATOM 828 C C . ALA A 1 108 ? -16.983 3.974 35.997 1.00 40.09 108 ALA A C 1
ATOM 830 O O . ALA A 1 108 ? -16.286 3.273 36.737 1.00 40.09 108 ALA A O 1
ATOM 831 N N . PRO A 1 109 ? -17.200 5.292 36.216 1.00 39.38 109 PRO A N 1
ATOM 832 C CA . PRO A 1 109 ? -16.639 5.988 37.369 1.00 39.38 109 PRO A CA 1
ATOM 833 C C . PRO A 1 109 ? -16.827 5.089 38.575 1.00 39.38 109 PRO A C 1
ATOM 835 O O . PRO A 1 109 ? -17.946 4.640 38.829 1.00 39.38 109 PRO A O 1
ATOM 838 N N . ARG A 1 110 ? -15.694 4.728 39.174 1.00 44.31 110 ARG A N 1
ATOM 839 C CA . ARG A 1 110 ? -15.513 3.760 40.243 1.00 44.31 110 ARG A CA 1
ATOM 840 C C . ARG A 1 110 ? -16.604 3.978 41.297 1.00 44.31 110 ARG A C 1
ATOM 842 O O . ARG A 1 110 ? -16.421 4.723 42.251 1.00 44.31 110 ARG A O 1
ATOM 849 N N . LYS A 1 111 ? -17.767 3.336 41.123 1.00 45.34 111 LYS A N 1
ATOM 850 C CA . LYS A 1 111 ? -18.892 3.391 42.073 1.00 45.34 111 LYS A CA 1
ATOM 851 C C . LYS A 1 111 ? -18.523 2.732 43.406 1.00 45.34 111 LYS A C 1
ATOM 853 O O . LYS A 1 111 ? -19.294 2.806 44.355 1.00 45.34 111 LYS A O 1
ATOM 858 N N . GLU A 1 112 ? -17.343 2.126 43.483 1.00 50.03 112 GLU A N 1
ATOM 859 C CA . GLU A 1 112 ? -16.742 1.619 44.711 1.00 50.03 112 GLU A CA 1
ATOM 860 C C . GLU A 1 112 ? -16.108 2.726 45.566 1.00 50.03 112 GLU A C 1
ATOM 862 O O . GLU A 1 112 ? -16.195 2.648 46.787 1.00 50.03 112 GLU A O 1
ATOM 867 N N . GLU A 1 113 ? -15.582 3.811 44.981 1.00 48.16 113 GLU A N 1
ATOM 868 C CA . GLU A 1 113 ? -15.010 4.914 45.777 1.00 48.16 113 GLU A CA 1
ATOM 869 C C . GLU A 1 113 ? -16.090 5.782 46.435 1.00 48.16 113 GLU A C 1
ATOM 871 O O . GLU A 1 113 ? -15.911 6.236 47.559 1.00 48.16 113 GLU A O 1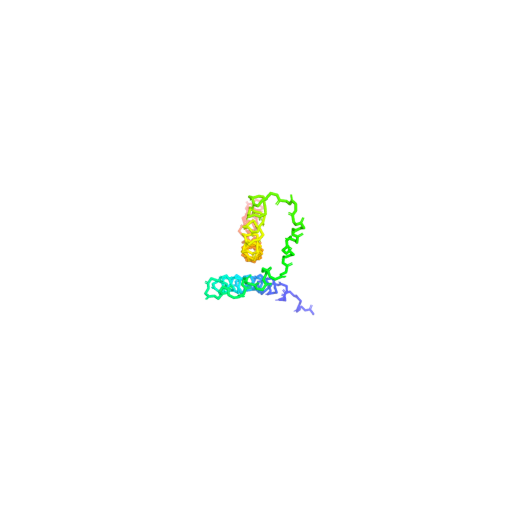
ATOM 876 N N . ALA A 1 114 ? -17.262 5.934 45.809 1.00 48.72 114 ALA A N 1
ATOM 877 C CA . ALA A 1 114 ? -18.375 6.667 46.419 1.00 48.72 114 ALA A CA 1
ATOM 878 C C . ALA A 1 114 ? -19.041 5.899 47.579 1.00 48.72 114 ALA A C 1
ATOM 880 O O . ALA A 1 114 ? -19.554 6.522 48.503 1.00 48.72 114 ALA A O 1
ATOM 881 N N . LYS A 1 115 ? -19.006 4.556 47.572 1.00 49.88 115 LYS A N 1
ATOM 882 C CA . LYS A 1 115 ? -19.495 3.749 48.706 1.00 49.88 115 LYS A CA 1
ATOM 883 C C . LYS A 1 115 ? -18.494 3.657 49.857 1.00 49.88 115 LYS A C 1
ATOM 885 O O . LYS A 1 115 ? -18.930 3.542 50.996 1.00 49.88 115 LYS A O 1
ATOM 890 N N . SER A 1 116 ? -17.190 3.711 49.576 1.00 51.66 116 SER A N 1
ATOM 891 C CA . SER A 1 116 ? -16.162 3.685 50.625 1.00 51.66 116 SER A CA 1
ATOM 892 C C . SER A 1 116 ? -16.185 4.966 51.462 1.00 51.66 116 SER A C 1
ATOM 894 O O . SER A 1 116 ? -16.158 4.896 52.684 1.00 51.66 116 SER A O 1
ATOM 896 N N . VAL A 1 117 ? -16.333 6.129 50.818 1.00 56.97 117 VAL A N 1
ATOM 897 C CA . VAL A 1 117 ? -16.337 7.425 51.520 1.00 56.97 117 VAL A CA 1
ATOM 898 C C . VAL A 1 117 ? -17.637 7.654 52.307 1.00 56.97 117 VAL A C 1
ATOM 900 O O . VAL A 1 117 ? -17.611 8.225 53.393 1.00 56.97 117 VAL A O 1
ATOM 903 N N . GLU A 1 118 ? -18.785 7.169 51.818 1.00 54.81 118 GLU A N 1
ATOM 904 C CA . GLU A 1 118 ? -20.060 7.273 52.551 1.00 54.81 118 GLU A CA 1
ATOM 905 C C . GLU A 1 118 ? -20.180 6.252 53.702 1.00 54.81 118 GLU A C 1
ATOM 907 O O . GLU A 1 118 ? -20.943 6.470 54.643 1.00 54.81 118 GLU A O 1
ATOM 912 N N . GLY A 1 119 ? -19.412 5.155 53.649 1.00 55.56 119 GLY A N 1
ATOM 913 C CA . GLY A 1 119 ? -19.271 4.202 54.753 1.00 55.56 119 GLY A CA 1
ATOM 914 C C . GLY A 1 119 ? -18.470 4.779 55.921 1.00 55.56 119 GLY A C 1
ATOM 915 O O . GLY A 1 119 ? -18.923 4.702 57.058 1.00 55.56 119 GLY A O 1
ATOM 916 N N . GLU A 1 120 ? -17.342 5.438 55.641 1.00 55.72 120 GLU A N 1
ATOM 917 C CA . GLU A 1 120 ? -16.491 6.035 56.683 1.00 55.72 120 GLU A CA 1
ATOM 918 C C . GLU A 1 120 ? -17.131 7.261 57.359 1.00 55.72 120 GLU A C 1
ATOM 920 O O . GLU A 1 120 ? -16.939 7.476 58.555 1.00 55.72 120 GLU A O 1
ATOM 925 N N . LEU A 1 121 ? -17.956 8.041 56.647 1.00 56.03 121 LEU A N 1
ATOM 926 C CA . LEU A 1 121 ? -18.607 9.224 57.232 1.00 56.03 121 LEU A CA 1
ATOM 927 C C . LEU A 1 121 ? -19.749 8.881 58.209 1.00 56.03 121 LEU A C 1
ATOM 929 O O . LEU A 1 121 ? -20.104 9.705 59.050 1.00 56.03 121 LEU A O 1
ATOM 933 N N . LYS A 1 122 ? -20.332 7.679 58.104 1.00 54.84 122 LYS A N 1
ATOM 934 C CA . LYS A 1 122 ? -21.400 7.200 59.003 1.00 54.84 122 LYS A CA 1
ATOM 935 C C . LYS A 1 122 ? -20.879 6.457 60.232 1.00 54.84 122 LYS A C 1
ATOM 937 O O . LYS A 1 122 ? -21.669 6.176 61.123 1.00 54.84 122 LYS A O 1
ATOM 942 N N . GLU A 1 123 ? -19.586 6.147 60.289 1.00 55.34 123 GLU A N 1
ATOM 943 C CA . GLU A 1 123 ? -18.956 5.526 61.463 1.00 55.34 123 GLU A CA 1
ATOM 944 C C . GLU A 1 123 ? -18.357 6.569 62.428 1.00 55.34 123 GLU A C 1
ATOM 946 O O . GLU A 1 123 ? -17.984 6.241 63.551 1.00 55.34 123 GLU A O 1
ATOM 951 N N . GLN A 1 124 ? -18.292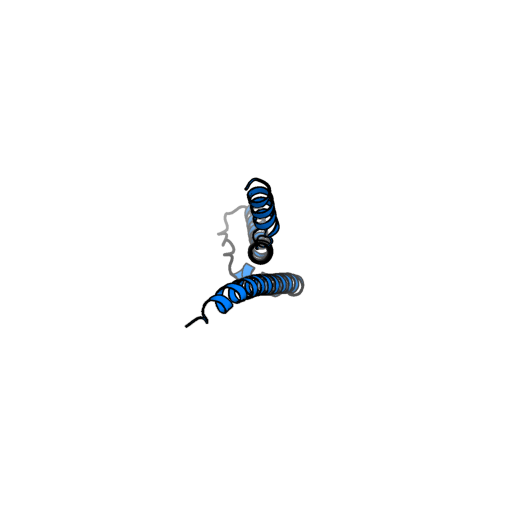 7.841 62.010 1.00 52.75 124 GLN A N 1
ATOM 952 C CA . GLN A 1 124 ? -17.788 8.962 62.816 1.00 52.75 124 GLN A CA 1
ATOM 953 C C . GLN A 1 124 ? -18.873 9.940 63.309 1.00 52.75 124 GLN A C 1
ATOM 955 O O . GLN A 1 124 ? -18.528 10.945 63.933 1.00 52.75 124 GLN A O 1
ATOM 960 N N . THR A 1 125 ? -20.161 9.671 63.057 1.00 44.72 125 THR A N 1
ATOM 961 C CA . THR A 1 125 ? -21.297 10.420 63.641 1.00 44.72 125 THR A CA 1
ATOM 962 C C . THR A 1 125 ? -22.158 9.484 64.472 1.00 44.72 125 THR A C 1
ATOM 964 O O . THR A 1 125 ? -22.563 9.889 65.582 1.00 44.72 125 THR A O 1
#

Radius of gyration: 28.78 Å; chains: 1; bounding box: 65×25×95 Å

Foldseek 3Di:
DPDPVVCVVPVLLVVLVVLLVQLVVLLVVLVVVVVVCVVCVVVLVVLLVVQDQDDDDDPDDVVVSVVSNVVSSVCSNVVVVVVSVVSNVVSVVSNVVSVCSNVPPPPPDPPVVVVVVVVVVVVVD

Sequence (125 aa):
MSSSGNLVDKVGPLMGISVFLIGIILLAFTFYAGIMYLYDPSKLAAFAELIPVPEFRGEENPLIQGIAVIATRIIAYIIPILIIFVLGYIASKITAQGIQMYRTRPLAPRKEEAKSVEGELKEQT

Secondary structure (DSSP, 8-state):
---SHHHHHHHHHHHHHHHHHHHHHHHHHHHHHHHHHHH-THHHHHHHHHSPPP---S-S-HHHHHHHHHHHHHHHHHHHHHHHHHHHHHHHHHHHHHHHHHH-S-SSS-HHHHHHHHHHHTS--